Protein AF-A0A4Y8K1U9-F1 (afdb_monomer_lite)

Foldseek 3Di:
DDDDDDPPPPLDPQQPWDWDADDVGFIKTKAAPVSCVPDDPVSVQVSQQVDDDPNDGQHPVQWDDWDADVVVGIIIITGHDPPPD

Structure (mmCIF, N/CA/C/O backbone):
data_AF-A0A4Y8K1U9-F1
#
_entry.id   AF-A0A4Y8K1U9-F1
#
loop_
_atom_site.group_PDB
_atom_site.id
_atom_site.type_symbol
_atom_site.label_atom_id
_atom_site.label_alt_id
_atom_site.label_comp_id
_atom_site.label_asym_id
_atom_site.label_entity_id
_atom_site.label_seq_id
_atom_site.pdbx_PDB_ins_code
_atom_site.Cartn_x
_atom_site.Cartn_y
_atom_site.Cartn_z
_atom_site.occupancy
_atom_site.B_iso_or_equiv
_atom_site.auth_seq_id
_atom_site.auth_comp_id
_atom_site.auth_asym_id
_atom_site.auth_atom_id
_atom_site.pdbx_PDB_model_num
ATOM 1 N N . MET A 1 1 ? -13.089 -26.776 37.697 1.00 44.66 1 MET A N 1
ATOM 2 C CA . MET A 1 1 ? -12.352 -25.529 37.404 1.00 44.66 1 MET A CA 1
ATOM 3 C C . MET A 1 1 ? -12.726 -25.094 35.999 1.00 44.66 1 MET A C 1
ATOM 5 O O . MET A 1 1 ? -12.261 -25.692 35.039 1.00 44.66 1 MET A O 1
ATOM 9 N N . THR A 1 2 ? -13.643 -24.142 35.875 1.00 40.78 2 THR A N 1
ATOM 10 C CA . THR A 1 2 ? -14.179 -23.686 34.586 1.00 40.78 2 THR A CA 1
ATOM 11 C C . THR A 1 2 ? -13.267 -22.571 34.075 1.00 40.78 2 THR A C 1
ATOM 13 O O . THR A 1 2 ? -13.292 -21.469 34.614 1.00 40.78 2 THR A O 1
ATOM 16 N N . ARG A 1 3 ? -12.383 -22.869 33.114 1.00 44.91 3 ARG A N 1
ATOM 17 C CA . ARG A 1 3 ? -11.559 -21.842 32.459 1.00 44.91 3 ARG A CA 1
ATOM 18 C C . ARG A 1 3 ? -12.445 -21.058 31.496 1.00 44.91 3 ARG A C 1
ATOM 20 O O . ARG A 1 3 ? -13.123 -21.656 30.665 1.00 44.91 3 ARG A O 1
ATOM 27 N N . ALA A 1 4 ? -12.457 -19.739 31.667 1.00 47.06 4 ALA A N 1
ATOM 28 C CA . ALA A 1 4 ? -13.134 -18.804 30.788 1.00 47.06 4 ALA A CA 1
ATOM 29 C C . ALA A 1 4 ? -12.663 -19.019 29.344 1.00 47.06 4 ALA A C 1
ATOM 31 O O . ALA A 1 4 ? -11.464 -19.061 29.071 1.00 47.06 4 ALA A O 1
ATOM 32 N N . ILE A 1 5 ? -13.629 -19.188 28.447 1.00 50.72 5 ILE A N 1
ATOM 33 C CA . ILE A 1 5 ? -13.455 -19.059 27.005 1.00 50.72 5 ILE A CA 1
ATOM 34 C C . ILE A 1 5 ? -12.895 -17.666 26.737 1.00 50.72 5 ILE A C 1
ATOM 36 O O . ILE A 1 5 ? -13.555 -16.662 26.995 1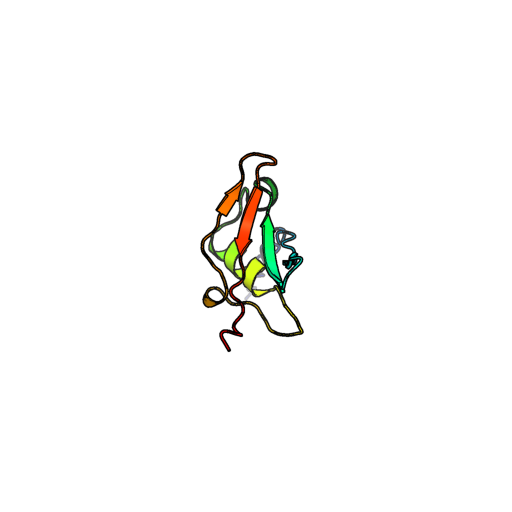.00 50.72 5 ILE A O 1
ATOM 40 N N . GLU A 1 6 ? -11.643 -17.637 26.294 1.00 47.94 6 GLU A N 1
ATOM 41 C CA . GLU A 1 6 ? -10.982 -16.466 25.744 1.00 47.94 6 GLU A CA 1
ATOM 42 C C . GLU A 1 6 ? -11.931 -15.867 24.703 1.00 47.94 6 GLU A C 1
ATOM 44 O O . GLU A 1 6 ? -12.248 -16.502 23.694 1.00 47.94 6 GLU A O 1
ATOM 49 N N . SER A 1 7 ? -12.489 -14.699 25.023 1.00 46.44 7 SER A N 1
ATOM 50 C CA . SER A 1 7 ? -13.325 -13.926 24.117 1.00 46.44 7 SER A CA 1
ATOM 51 C C . SER A 1 7 ? -12.463 -13.568 22.917 1.00 46.44 7 SER A C 1
ATOM 53 O O . SER A 1 7 ? -11.761 -12.560 22.930 1.00 46.44 7 SER A O 1
ATOM 55 N N . GLY A 1 8 ? -12.478 -14.431 21.901 1.00 42.00 8 GLY A N 1
ATOM 56 C CA . GLY A 1 8 ? -11.911 -14.154 20.596 1.00 42.00 8 GLY A CA 1
ATOM 57 C C . GLY A 1 8 ? -12.661 -12.962 20.036 1.00 42.00 8 GLY A C 1
ATOM 58 O O . GLY A 1 8 ? -13.736 -13.118 19.458 1.00 42.00 8 GLY A O 1
ATOM 59 N N . GLN A 1 9 ? -12.128 -11.766 20.280 1.00 45.34 9 GLN A N 1
ATOM 60 C CA . GLN A 1 9 ? -12.541 -10.559 19.591 1.00 45.34 9 GLN A CA 1
ATOM 61 C C . GLN A 1 9 ? -12.576 -10.926 18.105 1.00 45.34 9 GLN A C 1
ATOM 63 O O . GLN A 1 9 ? -11.568 -11.439 17.603 1.00 45.34 9 GLN A O 1
ATOM 68 N N . PRO A 1 10 ? -13.728 -10.785 17.419 1.00 47.47 10 PRO A N 1
ATOM 69 C CA . PRO A 1 10 ? -13.777 -11.087 16.001 1.00 47.47 10 PRO A CA 1
ATOM 70 C C . PRO A 1 10 ? -12.648 -10.286 15.352 1.00 47.47 10 PRO A C 1
ATOM 72 O O . PRO A 1 10 ? -12.487 -9.113 15.713 1.00 47.47 10 PRO A O 1
ATOM 75 N N . PRO A 1 11 ? -11.821 -10.902 14.485 1.00 54.56 11 PRO A N 1
ATOM 76 C CA . PRO A 1 11 ? -10.769 -10.163 13.813 1.00 54.56 11 PRO A CA 1
ATOM 77 C C . PRO A 1 11 ? -11.428 -8.929 13.209 1.00 54.56 11 PRO A C 1
ATOM 79 O O . PRO A 1 11 ? -12.453 -9.055 12.528 1.00 54.56 11 PRO A O 1
ATOM 82 N N . ALA A 1 12 ? -10.904 -7.749 13.559 1.00 53.72 12 ALA A N 1
ATOM 83 C CA . ALA A 1 12 ? -11.400 -6.486 13.040 1.00 53.72 12 ALA A CA 1
ATOM 84 C C . ALA A 1 12 ? -11.592 -6.626 11.524 1.00 53.72 12 ALA A C 1
ATOM 86 O O . ALA A 1 12 ? -10.815 -7.357 10.892 1.00 53.72 12 ALA A O 1
ATOM 87 N N . PRO A 1 13 ? -12.643 -6.018 10.942 1.00 56.53 13 PRO A N 1
ATOM 88 C CA . PRO A 1 13 ? -12.936 -6.170 9.525 1.00 56.53 13 PRO A CA 1
ATOM 89 C C . PRO A 1 13 ? -11.657 -5.922 8.729 1.00 56.53 13 PRO A C 1
ATOM 91 O O . PRO A 1 13 ? -11.122 -4.818 8.730 1.00 56.53 13 PRO A O 1
ATOM 94 N N . ILE A 1 14 ? -11.129 -6.988 8.118 1.00 57.78 14 ILE A N 1
ATOM 95 C CA . ILE A 1 14 ? -9.845 -6.918 7.428 1.00 57.78 14 ILE A CA 1
ATOM 96 C C . ILE A 1 14 ? -10.047 -5.934 6.274 1.00 57.78 14 ILE A C 1
ATOM 98 O O . ILE A 1 14 ? -10.911 -6.187 5.422 1.00 57.78 14 ILE A O 1
ATOM 102 N N . PRO A 1 15 ? -9.302 -4.819 6.232 1.00 64.44 15 PRO A N 1
ATOM 103 C CA . PRO A 1 15 ? -9.450 -3.845 5.164 1.00 64.44 15 PRO A CA 1
ATOM 104 C C . PRO A 1 15 ? -9.212 -4.529 3.826 1.00 64.44 15 PRO A C 1
ATOM 106 O O . PRO A 1 15 ? -8.297 -5.347 3.675 1.00 64.44 15 PRO A O 1
ATOM 109 N N . ARG A 1 16 ? -10.036 -4.205 2.825 1.00 67.25 16 ARG A N 1
ATOM 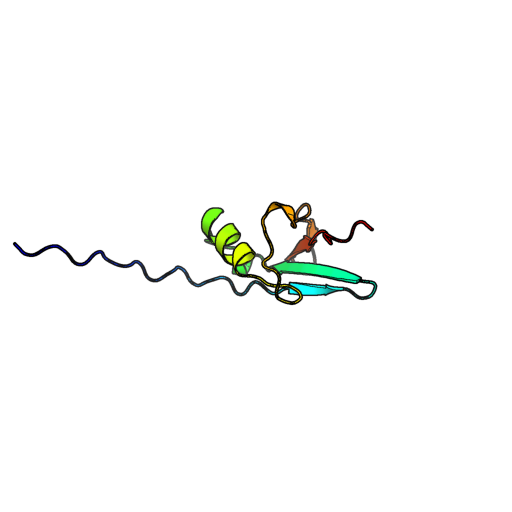110 C CA . ARG A 1 16 ? -9.927 -4.809 1.493 1.00 67.25 16 ARG A CA 1
ATOM 111 C C . ARG A 1 16 ? -8.828 -4.107 0.706 1.00 67.25 16 ARG A C 1
ATOM 113 O O . ARG A 1 16 ? -9.076 -3.500 -0.336 1.00 67.25 16 ARG A O 1
ATOM 120 N N . LEU A 1 17 ? -7.599 -4.204 1.204 1.00 77.25 17 LEU A N 1
ATOM 121 C CA . LEU A 1 17 ? -6.419 -3.744 0.491 1.00 77.25 17 LEU A CA 1
ATOM 122 C C . LEU A 1 17 ? -6.265 -4.571 -0.785 1.00 77.25 17 LEU A C 1
ATOM 124 O O . LEU A 1 17 ? -6.387 -5.797 -0.778 1.00 77.25 17 LEU A O 1
ATOM 128 N N . LYS A 1 18 ? -6.016 -3.892 -1.903 1.00 79.31 18 LYS A N 1
ATOM 129 C CA . LYS A 1 18 ? -5.796 -4.533 -3.199 1.00 79.31 18 LYS A CA 1
ATOM 130 C C . LYS A 1 18 ? -4.518 -4.009 -3.822 1.00 79.31 18 LYS A C 1
ATOM 132 O O . LYS A 1 18 ? -4.280 -2.801 -3.847 1.00 79.31 18 LYS A O 1
ATOM 137 N N . ILE A 1 19 ? -3.743 -4.934 -4.374 1.00 83.25 19 ILE A N 1
ATOM 138 C CA . ILE A 1 19 ? -2.611 -4.610 -5.231 1.00 83.25 19 ILE A CA 1
ATOM 139 C C . ILE A 1 19 ? -3.143 -4.272 -6.620 1.00 83.25 19 ILE A C 1
ATOM 141 O O . ILE A 1 19 ? -3.988 -4.979 -7.167 1.00 83.25 19 ILE A O 1
ATOM 145 N N . THR A 1 20 ? -2.635 -3.186 -7.184 1.00 86.06 20 THR A N 1
ATOM 146 C CA . THR A 1 20 ? -2.880 -2.767 -8.559 1.00 86.06 20 THR A CA 1
ATOM 147 C C . THR A 1 20 ? -1.561 -2.811 -9.318 1.00 86.06 20 THR A C 1
ATOM 149 O O . THR A 1 20 ? -0.592 -2.182 -8.901 1.00 86.06 20 THR A O 1
ATOM 152 N N . SER A 1 21 ? -1.518 -3.545 -10.427 1.00 83.69 21 SER A N 1
ATOM 153 C CA . SER A 1 21 ? -0.373 -3.529 -11.342 1.00 83.69 21 SER A CA 1
ATOM 154 C C . SER A 1 21 ? -0.397 -2.259 -12.192 1.00 83.69 21 SER A C 1
ATOM 156 O O . SER A 1 21 ? -1.463 -1.823 -12.640 1.00 83.69 21 SER A O 1
ATOM 158 N N . LEU A 1 22 ? 0.772 -1.660 -12.405 1.00 81.62 22 LEU A N 1
ATOM 159 C CA . LEU A 1 22 ? 0.925 -0.432 -13.181 1.00 81.62 22 LEU A CA 1
ATOM 160 C C . LEU A 1 22 ? 1.305 -0.728 -14.635 1.00 81.62 22 LEU A C 1
ATOM 162 O O . LEU A 1 22 ? 2.018 -1.686 -14.939 1.00 81.62 22 LEU A O 1
ATOM 166 N N . VAL A 1 23 ? 0.837 0.127 -15.547 1.00 75.56 23 VAL A N 1
ATOM 167 C CA . VAL A 1 23 ? 1.275 0.113 -16.949 1.00 75.56 23 VAL A CA 1
ATOM 168 C C . VAL A 1 23 ? 2.734 0.572 -16.990 1.00 75.56 23 VAL A C 1
ATOM 170 O O . VAL A 1 23 ? 3.038 1.655 -16.500 1.00 75.56 23 VAL A O 1
ATOM 173 N N . GLY A 1 24 ? 3.626 -0.250 -17.552 1.00 72.44 24 GLY A N 1
ATOM 174 C CA . GLY A 1 24 ? 5.079 -0.013 -17.545 1.00 72.44 24 GLY A CA 1
ATOM 175 C C . GLY A 1 24 ? 5.857 -0.794 -16.477 1.00 72.44 24 GLY A C 1
ATOM 176 O O . GLY A 1 24 ? 7.076 -0.685 -16.431 1.00 72.44 24 GLY A O 1
ATOM 177 N N . GLY A 1 25 ? 5.176 -1.614 -15.667 1.00 77.06 25 GLY A N 1
ATOM 178 C CA . GLY A 1 25 ? 5.795 -2.453 -14.638 1.00 77.06 25 GLY A CA 1
ATOM 179 C C . GLY A 1 25 ? 5.610 -1.905 -13.221 1.00 77.06 25 GLY A C 1
ATOM 180 O O . GLY A 1 25 ? 5.324 -0.727 -13.015 1.00 77.06 25 GLY A O 1
ATOM 181 N N . GLY A 1 26 ? 5.753 -2.789 -12.230 1.00 83.38 26 GLY A N 1
ATOM 182 C CA . GLY A 1 26 ? 5.574 -2.457 -10.815 1.00 83.38 26 GLY A CA 1
ATOM 183 C C . GLY A 1 26 ? 4.134 -2.578 -10.309 1.00 83.38 26 GLY A C 1
ATOM 184 O O . GLY A 1 26 ? 3.193 -2.889 -11.046 1.00 83.38 26 GLY A O 1
ATOM 185 N N . HIS A 1 27 ? 3.985 -2.369 -9.003 1.00 85.81 27 HIS A N 1
ATOM 186 C CA . HIS A 1 27 ? 2.739 -2.580 -8.277 1.00 85.81 27 HIS A CA 1
ATOM 187 C C . HIS A 1 27 ? 2.533 -1.490 -7.230 1.00 85.81 27 HIS A C 1
ATOM 189 O O . HIS A 1 27 ? 3.487 -0.951 -6.676 1.00 85.81 27 HIS A O 1
ATOM 195 N N . GLU A 1 28 ? 1.278 -1.189 -6.923 1.00 86.44 28 GLU A N 1
ATOM 196 C CA . GLU A 1 28 ? 0.924 -0.259 -5.856 1.00 86.44 28 GLU A CA 1
ATOM 197 C C . GLU A 1 28 ? -0.301 -0.741 -5.085 1.00 86.44 28 GLU A C 1
ATOM 199 O O . GLU A 1 28 ? -1.202 -1.381 -5.634 1.00 86.44 28 GLU A O 1
ATOM 204 N N . ILE A 1 29 ? -0.358 -0.401 -3.804 1.00 86.56 29 ILE A N 1
ATOM 205 C CA . ILE A 1 29 ? -1.553 -0.568 -2.984 1.00 86.56 29 ILE A CA 1
ATOM 206 C C . ILE A 1 29 ? -2.317 0.751 -3.035 1.00 86.56 29 ILE A C 1
ATOM 208 O O . ILE A 1 29 ? -1.780 1.806 -2.693 1.00 86.56 29 ILE A O 1
ATOM 212 N N . ARG A 1 30 ? -3.578 0.694 -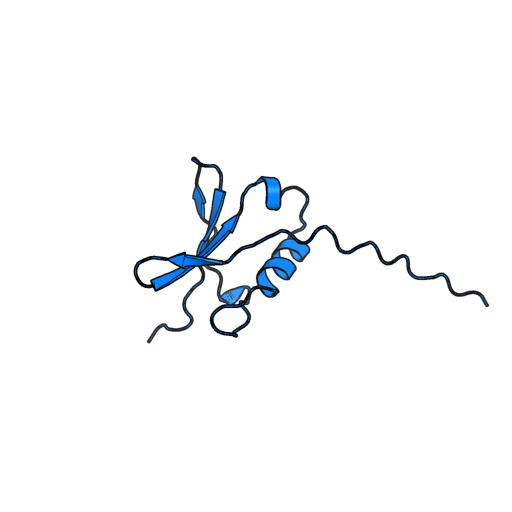3.467 1.00 84.62 30 ARG A N 1
ATOM 213 C CA . ARG A 1 30 ? -4.485 1.848 -3.468 1.00 84.62 30 ARG A CA 1
ATOM 214 C C . ARG A 1 30 ? -5.467 1.714 -2.326 1.00 84.62 30 ARG A C 1
ATOM 216 O O . ARG A 1 30 ? -6.202 0.730 -2.260 1.00 84.62 30 ARG A O 1
ATOM 223 N N . VAL A 1 31 ? -5.517 2.726 -1.473 1.00 81.94 31 VAL A N 1
ATOM 224 C CA . VAL A 1 31 ? -6.327 2.699 -0.258 1.00 81.94 31 VAL A CA 1
ATOM 225 C C . VAL A 1 31 ? -7.146 3.974 -0.154 1.00 81.94 31 VAL A C 1
ATOM 227 O O . VAL A 1 31 ? -6.638 5.074 -0.368 1.00 81.94 31 VAL A O 1
ATOM 230 N N . ARG A 1 32 ? -8.439 3.833 0.136 1.00 81.69 32 ARG A N 1
ATOM 231 C CA . ARG A 1 32 ? -9.310 4.972 0.450 1.00 81.69 32 ARG A CA 1
ATOM 232 C C . ARG A 1 32 ? -9.201 5.276 1.936 1.00 81.69 32 A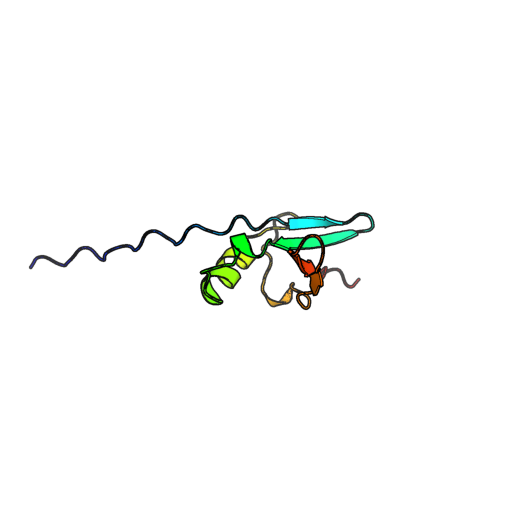RG A C 1
ATOM 234 O O . ARG A 1 32 ? -9.068 4.343 2.719 1.00 81.69 32 ARG A O 1
ATOM 241 N N . GLN A 1 33 ? -9.342 6.542 2.322 1.00 75.81 33 GLN A N 1
ATOM 242 C CA . GLN A 1 33 ? -9.340 6.928 3.737 1.00 75.81 33 GLN A CA 1
ATOM 243 C C . GLN A 1 33 ? -10.359 6.116 4.555 1.00 75.81 33 GLN A C 1
ATOM 245 O O . GLN A 1 33 ? -10.028 5.625 5.622 1.00 75.81 33 GLN A O 1
ATOM 250 N N . SER A 1 34 ? -11.554 5.872 4.011 1.00 81.19 34 SER A N 1
ATOM 251 C CA . SER A 1 34 ? -12.603 5.078 4.668 1.00 81.19 34 SER A CA 1
ATOM 252 C C . SER A 1 34 ? -12.238 3.612 4.936 1.00 81.19 34 SER A C 1
ATOM 254 O O . SER A 1 34 ? -12.892 2.975 5.746 1.00 81.19 34 SER A O 1
ATOM 256 N N . GLU A 1 35 ? -11.250 3.052 4.228 1.00 78.25 35 GLU A N 1
ATOM 257 C CA . GLU A 1 35 ? -10.798 1.663 4.419 1.00 78.25 35 GLU A CA 1
ATOM 258 C C . GLU A 1 35 ? -9.717 1.552 5.502 1.00 78.25 35 GLU A C 1
ATOM 260 O O . GLU A 1 35 ? -9.422 0.447 5.945 1.00 78.25 35 GLU A O 1
ATOM 265 N N . ILE A 1 36 ? -9.100 2.672 5.893 1.00 76.94 36 ILE A N 1
ATOM 266 C CA . ILE A 1 36 ? -8.083 2.731 6.958 1.00 76.94 36 ILE A CA 1
ATOM 267 C C . ILE A 1 36 ? -8.569 3.448 8.205 1.00 76.94 36 ILE A C 1
ATOM 269 O O . ILE A 1 36 ? -7.904 3.397 9.237 1.00 76.94 36 ILE A O 1
ATOM 273 N N . ASP A 1 37 ? -9.714 4.117 8.114 1.00 78.94 37 ASP A N 1
ATOM 274 C CA . ASP A 1 37 ? -10.323 4.783 9.247 1.00 78.94 37 ASP A CA 1
ATOM 275 C C . ASP A 1 37 ? -10.681 3.751 10.324 1.00 78.94 37 ASP A C 1
ATOM 277 O O . ASP A 1 37 ? -11.335 2.744 10.052 1.00 78.94 37 ASP A O 1
ATOM 281 N N . GLY A 1 38 ? -10.187 3.968 11.543 1.00 74.31 38 GLY A N 1
ATOM 282 C CA . GLY A 1 38 ? -10.348 3.032 12.657 1.00 74.31 38 GLY A CA 1
ATOM 283 C C . GLY A 1 38 ? -9.367 1.852 12.698 1.00 74.31 38 GLY A C 1
ATOM 284 O O . GLY A 1 38 ? -9.453 1.064 13.637 1.00 74.31 38 GLY A O 1
ATOM 285 N N . LEU A 1 39 ? -8.422 1.731 11.756 1.00 76.62 39 LEU A N 1
ATOM 286 C CA . LEU A 1 39 ? -7.356 0.728 11.849 1.00 76.62 39 LEU A CA 1
ATOM 287 C C . LEU A 1 39 ? -6.174 1.222 12.676 1.00 76.62 39 LEU A C 1
ATOM 289 O O . LEU A 1 39 ? -5.665 2.330 12.499 1.00 76.62 39 LEU A O 1
ATOM 293 N N . THR A 1 40 ? -5.651 0.334 13.511 1.00 81.12 40 THR A N 1
ATOM 294 C CA . THR A 1 40 ? -4.333 0.506 14.117 1.00 81.12 40 THR A CA 1
ATOM 295 C C . THR A 1 40 ? -3.220 0.247 13.100 1.00 81.12 40 THR A C 1
ATOM 297 O O . THR A 1 40 ? -3.383 -0.467 12.106 1.00 81.12 40 THR A O 1
ATOM 300 N N . MET A 1 41 ? -2.022 0.765 13.387 1.00 73.12 41 MET A N 1
ATOM 301 C CA . MET A 1 41 ? -0.832 0.505 12.568 1.00 73.12 41 MET A CA 1
ATOM 302 C C . MET A 1 41 ? -0.517 -1.000 12.448 1.00 73.12 41 MET A C 1
ATOM 304 O O . MET A 1 41 ? -0.065 -1.462 11.400 1.00 73.12 41 MET A O 1
ATOM 308 N N . SER A 1 42 ? -0.787 -1.776 13.504 1.00 74.94 42 SER A N 1
ATOM 309 C CA . SER A 1 42 ? -0.597 -3.233 13.513 1.00 74.94 42 SER A CA 1
ATOM 310 C C . SER A 1 42 ? -1.555 -3.934 12.547 1.00 74.94 42 SER A C 1
ATOM 312 O O . SER A 1 42 ? -1.128 -4.761 11.743 1.00 74.94 42 SER A O 1
ATOM 314 N N . GLU A 1 43 ? -2.837 -3.558 12.557 1.00 80.06 43 GLU A N 1
ATOM 315 C CA . GLU A 1 43 ? -3.852 -4.129 11.661 1.00 80.06 43 GLU A CA 1
ATOM 316 C C . GLU A 1 43 ? -3.583 -3.777 10.201 1.00 80.06 43 GLU A C 1
ATOM 318 O O . GLU A 1 43 ? -3.687 -4.639 9.327 1.00 80.06 43 GLU A O 1
ATOM 323 N N . LEU A 1 44 ? -3.155 -2.541 9.936 1.00 78.06 44 LEU A N 1
ATOM 324 C CA . LEU A 1 44 ? -2.731 -2.129 8.603 1.00 78.06 44 LEU A CA 1
ATOM 325 C C . LEU A 1 44 ? -1.520 -2.949 8.130 1.00 78.06 44 LEU A C 1
ATOM 327 O O . LEU A 1 44 ? -1.512 -3.458 7.009 1.00 78.06 44 LEU A O 1
ATOM 331 N N . THR A 1 45 ? -0.525 -3.142 8.998 1.00 76.69 45 THR A N 1
ATOM 332 C CA . THR A 1 45 ? 0.670 -3.947 8.696 1.00 76.69 45 THR A CA 1
ATOM 333 C C . THR A 1 45 ? 0.316 -5.412 8.436 1.00 76.69 45 THR A C 1
ATOM 335 O O . THR A 1 45 ? 0.824 -6.014 7.486 1.00 76.69 45 THR A O 1
ATOM 338 N N . ALA A 1 46 ? -0.583 -5.989 9.236 1.00 80.62 46 ALA A N 1
ATOM 339 C CA . ALA A 1 46 ? -1.071 -7.353 9.055 1.00 80.62 46 ALA A CA 1
ATOM 340 C C . ALA A 1 46 ? -1.833 -7.508 7.731 1.00 80.62 46 ALA A C 1
ATOM 342 O O . ALA A 1 46 ? -1.607 -8.474 6.998 1.00 80.62 46 ALA A O 1
ATOM 343 N N . ALA A 1 47 ? -2.681 -6.535 7.389 1.00 81.06 47 ALA A N 1
ATOM 344 C CA . ALA A 1 47 ? -3.419 -6.528 6.134 1.00 81.06 47 ALA A CA 1
ATOM 345 C C . ALA A 1 47 ? -2.489 -6.427 4.919 1.00 81.06 47 ALA A C 1
ATOM 347 O O . ALA A 1 47 ? -2.680 -7.157 3.947 1.00 81.06 47 ALA A O 1
ATOM 348 N N . ILE A 1 48 ? -1.451 -5.586 4.978 1.00 80.44 48 ILE A N 1
ATOM 349 C CA . ILE A 1 48 ? -0.450 -5.492 3.907 1.00 80.44 48 ILE A CA 1
ATOM 350 C C . ILE A 1 48 ? 0.352 -6.796 3.795 1.00 80.44 48 ILE A C 1
ATOM 352 O O . ILE A 1 48 ? 0.527 -7.317 2.696 1.00 80.44 48 ILE A O 1
ATOM 356 N N . SER A 1 49 ? 0.751 -7.381 4.927 1.00 78.00 49 SER A N 1
ATOM 357 C CA . SER A 1 49 ? 1.501 -8.647 4.978 1.00 78.00 49 SER A CA 1
ATOM 358 C C . SER A 1 49 ? 0.705 -9.859 4.473 1.00 78.00 49 SER A C 1
ATOM 360 O O . SER A 1 49 ? 1.274 -10.917 4.190 1.00 78.00 49 SER A O 1
ATOM 362 N N . ALA A 1 50 ? -0.621 -9.746 4.360 1.00 81.75 50 ALA A N 1
ATOM 363 C CA . ALA A 1 50 ? -1.467 -10.769 3.754 1.00 81.75 50 ALA A CA 1
ATOM 364 C C . ALA A 1 50 ? -1.446 -10.729 2.212 1.00 81.75 50 ALA A C 1
ATOM 366 O O . ALA A 1 50 ? -1.830 -11.710 1.569 1.00 81.75 50 ALA A O 1
ATOM 367 N N . LEU A 1 51 ? -0.985 -9.627 1.612 1.00 83.25 51 LEU A N 1
ATOM 368 C CA . LEU A 1 51 ? -0.972 -9.426 0.166 1.00 83.25 51 LEU A CA 1
ATOM 369 C C . LEU A 1 51 ? 0.145 -10.228 -0.517 1.00 83.25 51 LEU A C 1
ATOM 371 O O . LEU A 1 51 ? 1.208 -10.493 0.054 1.00 83.25 51 LEU A O 1
ATOM 375 N N . ARG A 1 52 ? -0.106 -10.631 -1.770 1.00 82.31 52 ARG A N 1
ATOM 376 C CA . ARG A 1 52 ? 0.835 -11.411 -2.585 1.00 82.31 52 ARG A CA 1
ATOM 377 C C . ARG A 1 52 ? 0.939 -10.878 -4.010 1.00 82.31 52 ARG A C 1
ATOM 379 O O . ARG A 1 52 ? -0.080 -10.559 -4.617 1.00 82.31 52 ARG A O 1
ATOM 386 N N . ILE A 1 53 ? 2.153 -10.879 -4.555 1.00 80.50 53 ILE A N 1
ATOM 387 C CA . ILE A 1 53 ? 2.451 -10.616 -5.972 1.00 80.50 53 ILE A CA 1
ATOM 388 C C . ILE A 1 53 ? 3.194 -11.828 -6.519 1.00 80.50 53 ILE A C 1
ATOM 390 O O . ILE A 1 53 ? 4.191 -12.243 -5.938 1.00 80.50 53 ILE A O 1
ATOM 394 N N . GLY A 1 54 ? 2.698 -12.433 -7.602 1.00 75.31 54 GLY A N 1
ATOM 395 C CA . GLY A 1 54 ? 3.370 -13.582 -8.227 1.00 75.31 54 GLY A CA 1
ATOM 396 C C . GLY A 1 54 ? 3.622 -14.763 -7.274 1.00 75.31 54 GLY A C 1
ATOM 397 O O . GLY A 1 54 ? 4.598 -15.481 -7.430 1.00 75.31 54 GLY A O 1
ATOM 398 N N . GLY A 1 55 ? 2.789 -14.936 -6.240 1.00 78.69 55 GLY A N 1
ATOM 399 C CA . GLY A 1 55 ? 2.961 -15.971 -5.211 1.00 78.69 55 GLY A CA 1
ATOM 400 C C . GLY A 1 55 ? 3.885 -15.593 -4.043 1.00 78.69 55 GLY A C 1
ATOM 401 O O . GLY A 1 55 ? 3.824 -16.250 -3.003 1.00 78.69 55 GLY A O 1
ATOM 402 N N . ARG A 1 56 ? 4.658 -14.505 -4.150 1.00 81.75 56 ARG A N 1
ATOM 403 C CA . ARG A 1 56 ? 5.496 -13.965 -3.070 1.00 81.75 56 ARG A CA 1
ATOM 404 C C . ARG A 1 56 ? 4.672 -13.079 -2.133 1.00 81.75 56 ARG A C 1
ATOM 406 O O . ARG A 1 56 ? 3.877 -12.259 -2.588 1.00 81.75 56 ARG A O 1
ATOM 413 N N . ARG A 1 57 ? 4.867 -13.241 -0.820 1.00 82.19 57 ARG A N 1
ATOM 414 C CA . ARG A 1 57 ? 4.285 -12.365 0.211 1.00 82.19 57 ARG A CA 1
ATOM 415 C C . ARG A 1 57 ? 5.004 -11.015 0.215 1.00 82.19 57 ARG A C 1
ATOM 417 O O . ARG A 1 57 ? 6.230 -10.991 0.158 1.00 82.19 57 ARG A O 1
ATOM 424 N N . ILE A 1 58 ? 4.238 -9.933 0.310 1.00 81.19 58 ILE A N 1
ATOM 425 C CA . ILE A 1 58 ? 4.770 -8.570 0.409 1.00 81.19 58 ILE A CA 1
ATOM 426 C C . ILE A 1 58 ? 5.057 -8.250 1.872 1.00 81.19 58 ILE A C 1
ATOM 428 O O . ILE A 1 58 ? 4.176 -8.394 2.720 1.00 81.19 58 ILE A O 1
ATOM 432 N N . GLY A 1 59 ? 6.300 -7.875 2.165 1.00 78.00 59 GLY A N 1
ATOM 433 C CA . GLY A 1 59 ? 6.723 -7.421 3.486 1.00 78.00 59 GLY A CA 1
ATOM 434 C C . GLY A 1 59 ? 6.704 -5.894 3.613 1.00 78.00 59 GLY A C 1
ATOM 435 O O . GLY A 1 59 ? 6.555 -5.191 2.614 1.00 78.00 59 GLY A O 1
ATOM 436 N N . PRO A 1 60 ? 6.887 -5.357 4.830 1.00 76.19 60 PRO A N 1
ATOM 437 C CA . PRO A 1 60 ? 7.013 -3.915 5.049 1.00 76.19 60 PRO A CA 1
ATOM 438 C C . PRO A 1 60 ? 8.208 -3.297 4.301 1.00 76.19 60 PRO A C 1
ATOM 440 O O . PRO A 1 60 ? 8.115 -2.159 3.850 1.00 76.19 60 PRO A O 1
ATOM 443 N N . ASP A 1 61 ? 9.297 -4.045 4.101 1.00 82.19 61 ASP A N 1
ATOM 444 C CA . ASP A 1 61 ? 10.500 -3.566 3.399 1.00 82.19 61 ASP A CA 1
ATOM 445 C C . ASP A 1 61 ? 10.288 -3.367 1.889 1.00 82.19 61 ASP A C 1
ATOM 447 O O . ASP A 1 61 ? 10.909 -2.493 1.269 1.00 82.19 61 ASP A O 1
ATOM 451 N N . ASP A 1 62 ? 9.354 -4.135 1.317 1.00 83.06 62 ASP A N 1
ATOM 452 C CA . ASP A 1 62 ? 8.924 -4.026 -0.077 1.00 83.06 62 ASP A CA 1
ATOM 453 C C . ASP A 1 62 ? 8.086 -2.761 -0.317 1.00 83.06 62 ASP A C 1
ATOM 455 O O . ASP A 1 62 ? 7.805 -2.413 -1.460 1.00 83.06 62 ASP A O 1
ATOM 459 N N . LEU A 1 63 ? 7.672 -2.042 0.730 1.00 83.38 63 LEU A N 1
ATOM 460 C CA . LEU A 1 63 ? 6.865 -0.835 0.593 1.00 83.38 63 LEU A CA 1
ATOM 461 C C . LEU A 1 63 ? 7.757 0.395 0.409 1.00 83.38 63 LEU A C 1
ATOM 463 O O . LEU A 1 63 ? 8.743 0.622 1.117 1.00 83.38 63 LEU A O 1
ATOM 467 N N . GLY A 1 64 ? 7.406 1.214 -0.574 1.00 82.62 64 GLY A N 1
ATOM 468 C CA . GLY A 1 64 ? 7.903 2.574 -0.703 1.00 82.62 64 GLY A CA 1
ATOM 469 C C . GLY A 1 64 ? 7.121 3.556 0.176 1.00 82.62 64 GLY A C 1
ATOM 470 O O . GLY A 1 64 ? 6.132 3.185 0.814 1.00 82.62 64 GLY A O 1
ATOM 471 N N . PRO A 1 65 ? 7.556 4.826 0.219 1.00 80.38 65 PRO A N 1
ATOM 472 C CA . PRO A 1 65 ? 6.875 5.854 0.996 1.00 80.38 65 PRO A CA 1
ATOM 473 C C . PRO A 1 65 ? 5.438 6.048 0.498 1.00 80.38 65 PRO A C 1
ATOM 475 O O . PRO A 1 65 ? 5.192 6.107 -0.707 1.00 80.38 65 PRO A O 1
ATOM 478 N N . SER A 1 66 ? 4.489 6.168 1.428 1.00 82.31 66 SER A N 1
ATOM 479 C CA . SER A 1 66 ? 3.086 6.418 1.102 1.00 82.31 66 SER A CA 1
ATOM 480 C C . SER A 1 66 ? 2.906 7.802 0.481 1.00 82.31 66 SER A C 1
ATOM 482 O O . SER A 1 66 ? 3.368 8.800 1.032 1.00 82.31 66 SER A O 1
ATOM 484 N N . ILE A 1 67 ? 2.184 7.866 -0.633 1.00 86.00 67 ILE A N 1
ATOM 485 C CA . ILE A 1 67 ? 1.876 9.098 -1.355 1.00 86.00 67 ILE A CA 1
ATOM 486 C C . ILE A 1 67 ? 0.389 9.391 -1.193 1.00 86.00 67 ILE A C 1
ATOM 488 O O . ILE A 1 67 ? -0.463 8.627 -1.656 1.00 86.00 67 ILE A O 1
ATOM 492 N N . GLU A 1 68 ? 0.073 10.523 -0.577 1.00 83.25 68 GLU A N 1
ATOM 493 C CA . GLU A 1 68 ? -1.293 11.027 -0.522 1.00 83.25 68 GLU A CA 1
ATOM 494 C C . GLU A 1 68 ? -1.666 11.692 -1.857 1.00 83.25 68 GLU A C 1
ATOM 496 O O . GLU A 1 68 ? -0.917 12.488 -2.431 1.00 83.25 68 GLU A O 1
ATOM 501 N N . LYS A 1 69 ? -2.837 11.345 -2.391 1.00 82.56 69 LYS A N 1
ATOM 502 C CA . LYS A 1 69 ? -3.449 11.996 -3.552 1.00 82.56 69 LYS A CA 1
ATOM 503 C C . LYS A 1 69 ? -4.732 12.665 -3.088 1.00 82.56 69 LYS A C 1
ATOM 505 O O . LYS A 1 69 ? -5.593 12.002 -2.526 1.00 82.56 69 LYS A O 1
ATOM 510 N N . PHE A 1 70 ? -4.878 13.956 -3.369 1.00 76.62 70 PHE A N 1
ATOM 511 C CA . PHE A 1 70 ? -6.005 14.760 -2.884 1.00 76.62 70 PHE A CA 1
ATOM 512 C C . PHE A 1 70 ? -7.287 14.631 -3.725 1.00 76.62 70 PHE A C 1
ATOM 514 O O . PHE A 1 70 ? -8.371 14.949 -3.238 1.00 76.62 70 PHE A O 1
ATOM 521 N N . HIS A 1 71 ? -7.206 14.148 -4.972 1.00 78.81 71 HIS A N 1
ATOM 522 C CA . HIS A 1 71 ? -8.394 13.935 -5.807 1.00 78.81 71 HIS A CA 1
ATOM 523 C C . HIS A 1 71 ? -8.242 12.755 -6.793 1.00 78.81 71 HIS A C 1
ATOM 525 O O . HIS A 1 71 ? -7.399 12.820 -7.690 1.00 78.81 71 HIS A O 1
ATOM 531 N N . PRO A 1 72 ? -9.046 11.677 -6.663 1.00 73.31 72 PRO A N 1
ATOM 532 C CA . PRO A 1 72 ? -9.855 11.350 -5.482 1.00 73.31 72 PRO A CA 1
ATOM 533 C C . PRO A 1 72 ? -8.953 11.161 -4.253 1.00 73.31 72 PRO A C 1
ATOM 535 O O . PRO A 1 72 ? -7.818 10.713 -4.416 1.00 73.31 72 PRO A O 1
ATOM 538 N N . HIS A 1 73 ? -9.446 11.489 -3.050 1.00 78.06 73 HIS A N 1
ATOM 539 C CA . HIS A 1 73 ? -8.667 11.323 -1.816 1.00 78.06 73 HIS A CA 1
ATOM 540 C C . HIS A 1 73 ? -8.301 9.848 -1.612 1.00 78.06 73 HIS A C 1
ATOM 542 O O . HIS A 1 73 ? -9.169 9.003 -1.373 1.00 78.06 73 HIS A O 1
ATOM 548 N N . ARG A 1 74 ? -7.023 9.520 -1.813 1.00 82.00 74 ARG A N 1
ATOM 549 C CA . ARG A 1 74 ? -6.502 8.154 -1.712 1.00 82.00 74 ARG A CA 1
ATOM 550 C C . ARG A 1 74 ? -5.039 8.149 -1.315 1.00 82.00 74 ARG A C 1
ATOM 552 O O . ARG A 1 74 ? -4.267 9.011 -1.728 1.00 82.00 74 ARG A O 1
ATOM 559 N N . TRP A 1 75 ? -4.658 7.094 -0.621 1.00 81.44 75 TRP A N 1
ATOM 560 C CA . TRP A 1 75 ? -3.275 6.762 -0.344 1.00 81.44 75 TRP A CA 1
ATOM 561 C 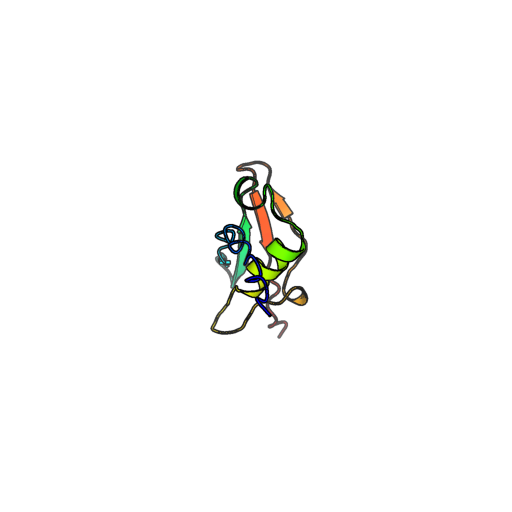C . TRP A 1 75 ? -2.786 5.758 -1.379 1.00 81.44 75 TRP A C 1
ATOM 563 O O . TRP A 1 75 ? -3.479 4.793 -1.719 1.00 81.44 75 TRP A O 1
ATOM 573 N N . VAL A 1 76 ? -1.599 6.017 -1.911 1.00 83.06 76 VAL A N 1
ATOM 574 C CA . VAL A 1 76 ? -0.899 5.136 -2.839 1.00 83.06 76 VAL A CA 1
ATOM 575 C C . VAL A 1 76 ? 0.387 4.692 -2.165 1.00 83.06 76 VAL A C 1
ATOM 577 O O . VAL A 1 76 ? 1.227 5.525 -1.839 1.00 83.06 76 VAL A O 1
ATOM 580 N N . ILE A 1 77 ? 0.539 3.390 -1.952 1.00 85.81 77 ILE A N 1
ATOM 581 C CA . ILE A 1 77 ? 1.764 2.808 -1.404 1.00 85.81 77 ILE A CA 1
ATOM 582 C C . ILE A 1 77 ? 2.448 2.061 -2.552 1.00 85.81 77 ILE A C 1
ATOM 584 O O . ILE A 1 77 ? 1.975 0.984 -2.930 1.00 85.81 77 ILE A O 1
ATOM 588 N N . PRO A 1 78 ? 3.500 2.629 -3.165 1.00 84.88 78 PRO A N 1
ATOM 589 C CA . PRO A 1 78 ? 4.252 1.928 -4.194 1.00 84.88 78 PRO A CA 1
ATOM 590 C C . PRO A 1 78 ? 4.929 0.699 -3.584 1.00 84.88 78 PRO A C 1
ATOM 592 O O . PRO A 1 78 ? 5.416 0.749 -2.457 1.00 84.88 78 PRO A O 1
ATOM 595 N N . ILE A 1 79 ? 4.964 -0.400 -4.328 1.00 85.62 79 ILE A N 1
ATOM 596 C CA . ILE A 1 79 ? 5.698 -1.606 -3.951 1.00 85.62 79 ILE A CA 1
ATOM 597 C C . ILE A 1 79 ? 7.007 -1.582 -4.735 1.00 85.62 79 ILE A C 1
ATOM 599 O O . ILE A 1 79 ? 6.999 -1.573 -5.968 1.00 85.62 79 ILE A O 1
ATOM 603 N N . LYS A 1 80 ? 8.128 -1.528 -4.017 1.00 81.62 80 LYS A N 1
ATOM 604 C CA . LYS A 1 80 ? 9.465 -1.675 -4.584 1.00 81.62 80 LYS A CA 1
ATOM 605 C C . LYS A 1 80 ? 9.524 -3.049 -5.237 1.00 81.62 80 LYS A C 1
ATOM 607 O O . LYS A 1 80 ? 9.275 -4.064 -4.588 1.00 81.62 80 LYS A O 1
ATOM 612 N N . ASN A 1 81 ? 9.847 -3.094 -6.522 1.00 67.25 81 ASN A N 1
ATOM 613 C CA . ASN A 1 81 ? 10.233 -4.362 -7.114 1.00 67.25 81 ASN A CA 1
ATOM 614 C C . ASN A 1 81 ? 11.553 -4.780 -6.456 1.00 67.25 81 ASN A C 1
ATOM 616 O O . ASN A 1 81 ? 12.510 -4.009 -6.437 1.00 67.25 81 ASN A O 1
ATOM 620 N N . GLY A 1 82 ? 11.580 -5.990 -5.895 1.00 55.03 82 GLY A N 1
ATOM 621 C CA . GLY A 1 82 ? 12.831 -6.622 -5.471 1.00 55.03 82 GLY A CA 1
ATOM 622 C C . GLY A 1 82 ? 13.778 -6.877 -6.649 1.00 55.03 82 GLY A C 1
ATOM 623 O O . GLY A 1 82 ? 14.969 -7.042 -6.427 1.00 55.03 82 GLY A O 1
ATOM 624 N N . ASP A 1 83 ? 13.264 -6.844 -7.881 1.00 48.59 83 ASP A N 1
ATOM 625 C CA . ASP A 1 83 ? 14.042 -6.749 -9.115 1.00 48.59 83 ASP A CA 1
ATOM 626 C C . ASP A 1 83 ? 14.588 -5.325 -9.268 1.00 48.59 83 ASP A C 1
ATOM 628 O O . ASP A 1 83 ? 14.061 -4.488 -10.002 1.00 48.59 83 ASP A O 1
ATOM 632 N N . SER A 1 84 ? 15.627 -5.028 -8.496 1.00 38.91 84 SER A N 1
ATOM 633 C CA . SER A 1 84 ? 16.670 -4.115 -8.951 1.00 38.91 84 SER A CA 1
ATOM 634 C C . SER A 1 84 ? 17.763 -4.939 -9.622 1.00 38.91 84 SER A C 1
ATOM 636 O O . SER A 1 84 ? 18.854 -4.985 -9.074 1.00 38.91 84 SER A O 1
ATOM 638 N N . GLU A 1 85 ? 17.471 -5.599 -10.747 1.00 35.88 85 GLU A N 1
ATOM 639 C CA . GLU A 1 85 ? 18.482 -6.102 -11.697 1.00 35.88 85 GLU A CA 1
ATOM 640 C C . GLU A 1 85 ? 17.961 -6.019 -13.139 1.00 35.88 85 GLU A C 1
ATOM 642 O O . GLU A 1 85 ? 16.792 -6.399 -13.377 1.00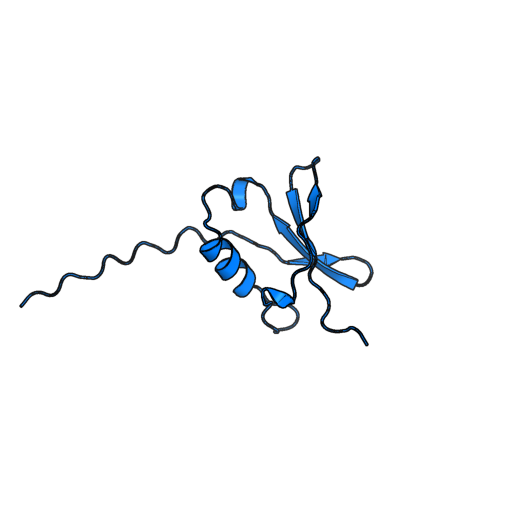 35.88 85 GLU A O 1
#

Radius of gyration: 16.19 Å; chains: 1; bounding box: 33×40×55 Å

Sequence (85 aa):
MTRAIESGQPPAPIPRLKITSLVGGGHEIRVRQSEIDGLTMSELTAAISALRIGGRRIGPDDLGPSIEKFHPHRWVIPIKNGDSE

Secondary structure (DSSP, 8-state):
--------PPP------EEEEPTTS-EEEEEEHHHHTT--HHHHHHHHHT-EETTEEPPGGGB---EEEETTEEEEEEEPPS---

pLDDT: mean 73.04, std 14.02, range [35.88, 86.56]